Protein AF-A0A661JWL9-F1 (afdb_monomer_lite)

Foldseek 3Di:
DDPPVPCPVLLVVQLVVQLVVLEDAPVSCVVSPDPVCPDPVSVVVSVVVCVVSSGHYDNDPPD

Sequence (63 aa):
MSNKKTYSKEIQKLITMGKSKGYLTYDEINNALPDDITSPDDLEDVMDLFSEKDIQLIESEEE

Radius of gyration: 11.61 Å; chains: 1; bounding box: 23×19×43 Å

Secondary structure (DSSP, 8-state):
--------HHHHHHHHHHHHHSEEEHHHHHHT--TT--SHHHHHHHHHHHHTTT-EEES-S--

Structure (mmCIF, N/CA/C/O backbone):
data_AF-A0A661JWL9-F1
#
_entry.id   AF-A0A661JWL9-F1
#
loop_
_atom_site.group_PDB
_atom_site.id
_atom_site.type_symbol
_atom_site.label_atom_id
_atom_site.label_alt_id
_atom_site.label_comp_id
_atom_site.label_asym_id
_atom_site.label_entity_id
_atom_site.label_seq_id
_atom_site.pdbx_PDB_ins_code
_atom_site.Cartn_x
_atom_site.Cartn_y
_atom_site.Cartn_z
_atom_site.occupancy
_atom_site.B_iso_or_equiv
_atom_site.auth_seq_id
_atom_site.auth_comp_id
_atom_site.auth_asym_id
_atom_site.auth_atom_id
_atom_site.pdbx_PDB_model_num
ATOM 1 N N . MET A 1 1 ? 0.590 -4.020 -28.831 1.00 35.75 1 MET A N 1
ATOM 2 C CA . MET A 1 1 ? 0.456 -5.050 -27.782 1.00 35.75 1 MET A CA 1
ATOM 3 C C . MET A 1 1 ? 0.413 -4.312 -26.465 1.00 35.75 1 MET A C 1
ATOM 5 O O . MET A 1 1 ? 1.324 -3.544 -26.195 1.00 35.75 1 MET A O 1
ATOM 9 N N . SER A 1 2 ? -0.701 -4.418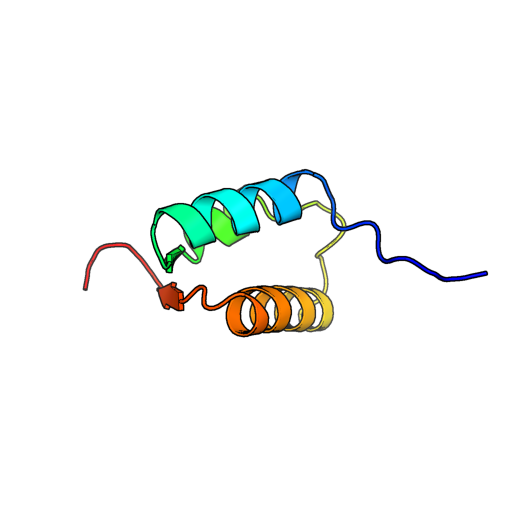 -25.748 1.00 41.81 2 SER A N 1
ATOM 10 C CA . SER A 1 2 ? -0.942 -3.681 -24.512 1.00 41.81 2 SER A CA 1
ATOM 11 C C . SER A 1 2 ? 0.093 -4.103 -23.479 1.00 41.81 2 SER A C 1
ATOM 13 O O . SER A 1 2 ? 0.057 -5.245 -23.022 1.00 41.81 2 SER A O 1
ATOM 15 N N . ASN A 1 3 ? 1.008 -3.198 -23.131 1.00 39.91 3 ASN A N 1
ATOM 16 C CA . ASN A 1 3 ? 1.890 -3.351 -21.981 1.00 39.91 3 ASN A CA 1
ATOM 17 C C . ASN A 1 3 ? 1.003 -3.231 -20.738 1.00 39.91 3 ASN A C 1
ATOM 19 O O . ASN A 1 3 ? 0.889 -2.183 -20.111 1.00 39.91 3 ASN A O 1
ATOM 23 N N . LYS A 1 4 ? 0.249 -4.294 -20.459 1.00 44.09 4 LYS A N 1
ATOM 24 C CA . LYS A 1 4 ? -0.486 -4.459 -19.219 1.00 44.09 4 LYS A CA 1
ATOM 25 C C . LYS A 1 4 ? 0.621 -4.597 -18.185 1.00 44.09 4 LYS A C 1
ATOM 27 O O . LYS A 1 4 ? 1.153 -5.699 -18.059 1.00 44.09 4 LYS A O 1
ATOM 32 N N . LYS A 1 5 ? 1.044 -3.472 -17.576 1.00 51.81 5 LYS A N 1
ATOM 33 C CA . LYS A 1 5 ? 1.921 -3.445 -16.395 1.00 51.81 5 LYS A CA 1
ATOM 34 C C . LYS A 1 5 ? 1.356 -4.541 -15.499 1.00 51.81 5 LYS A C 1
ATOM 36 O O . LYS A 1 5 ? 0.228 -4.440 -15.016 1.00 51.81 5 LYS A O 1
ATOM 41 N N . THR A 1 6 ? 2.022 -5.690 -15.487 1.00 52.25 6 THR A N 1
ATOM 42 C CA . THR A 1 6 ? 1.534 -6.848 -14.754 1.00 52.25 6 THR A CA 1
ATOM 43 C C . THR A 1 6 ? 1.932 -6.509 -13.346 1.00 52.25 6 THR A C 1
ATOM 45 O O . THR A 1 6 ? 3.065 -6.764 -12.971 1.00 52.25 6 THR A O 1
ATOM 48 N N . TYR A 1 7 ? 1.054 -5.798 -12.637 1.00 62.97 7 TYR A N 1
ATOM 49 C CA . TYR A 1 7 ? 1.266 -5.492 -11.234 1.00 62.97 7 TYR A CA 1
ATOM 50 C C . TYR A 1 7 ? 1.653 -6.804 -10.561 1.00 62.97 7 TYR A C 1
ATOM 52 O O . TYR A 1 7 ? 0.891 -7.778 -10.636 1.00 62.97 7 TYR A O 1
ATOM 60 N N . SER A 1 8 ? 2.872 -6.851 -10.020 1.00 71.75 8 SER A N 1
ATOM 61 C CA . SER A 1 8 ? 3.409 -8.050 -9.389 1.00 71.75 8 SER A CA 1
ATOM 62 C C . SER A 1 8 ? 2.417 -8.541 -8.342 1.00 71.75 8 SER A C 1
ATOM 64 O O . SER A 1 8 ? 1.605 -7.773 -7.810 1.00 71.7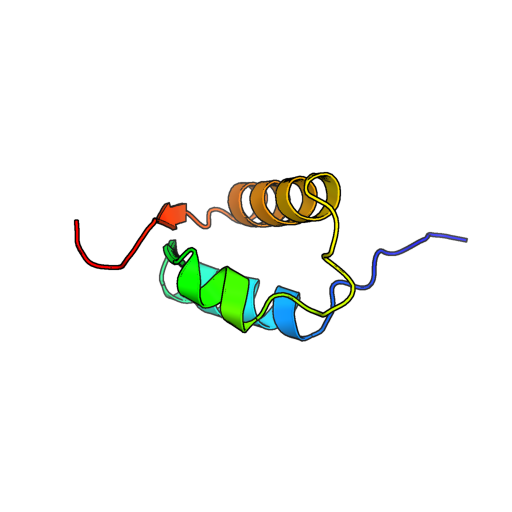5 8 SER A O 1
ATOM 66 N N . LYS A 1 9 ? 2.425 -9.847 -8.074 1.00 80.12 9 LYS A N 1
ATOM 67 C CA . LYS A 1 9 ? 1.467 -10.458 -7.139 1.00 80.12 9 LYS A CA 1
ATOM 68 C C . LYS A 1 9 ? 1.482 -9.745 -5.785 1.00 80.12 9 LYS A C 1
ATOM 70 O O . LYS A 1 9 ? 0.440 -9.654 -5.141 1.00 80.12 9 LYS A O 1
ATOM 75 N N . GLU A 1 10 ? 2.627 -9.197 -5.397 1.00 82.31 10 GLU A N 1
ATOM 76 C CA . GLU A 1 10 ? 2.801 -8.376 -4.210 1.00 82.31 10 GLU A CA 1
ATOM 77 C C . GLU A 1 10 ? 1.970 -7.082 -4.233 1.00 82.31 10 GLU A C 1
ATOM 79 O O . GLU A 1 10 ? 1.241 -6.834 -3.277 1.00 82.31 10 GLU A O 1
ATOM 84 N N . ILE A 1 11 ? 1.941 -6.327 -5.339 1.00 82.25 11 ILE A N 1
ATOM 85 C CA . ILE A 1 11 ? 1.089 -5.129 -5.467 1.00 82.25 11 ILE A CA 1
ATOM 86 C C . ILE A 1 11 ? -0.394 -5.505 -5.384 1.00 82.25 11 ILE A C 1
ATOM 88 O O . ILE A 1 11 ? -1.170 -4.855 -4.688 1.00 82.25 11 ILE A O 1
ATOM 92 N N . GLN A 1 12 ? -0.816 -6.592 -6.039 1.00 84.44 12 GLN A N 1
ATOM 93 C CA . GLN A 1 12 ? -2.202 -7.068 -5.916 1.00 84.44 12 GLN A CA 1
ATOM 94 C C . GLN A 1 12 ? -2.562 -7.450 -4.474 1.00 84.44 12 GLN A C 1
ATOM 96 O O . GLN A 1 12 ? -3.692 -7.219 -4.027 1.00 84.44 12 GLN A O 1
ATOM 101 N N . LYS A 1 13 ? -1.606 -8.028 -3.742 1.00 86.38 13 LYS A N 1
ATOM 102 C CA . LYS A 1 13 ? -1.765 -8.371 -2.331 1.00 86.38 13 LYS A CA 1
ATOM 103 C C . LYS A 1 13 ? -1.881 -7.112 -1.474 1.00 86.38 13 LYS A C 1
ATOM 105 O O . LYS A 1 13 ? -2.806 -7.051 -0.669 1.00 86.38 13 LYS A O 1
ATOM 110 N N . LEU A 1 14 ? -1.032 -6.110 -1.705 1.00 87.19 14 LEU A N 1
ATOM 111 C CA . LEU A 1 14 ? -1.112 -4.800 -1.058 1.00 87.19 14 LEU A CA 1
ATOM 112 C C . LEU A 1 14 ? -2.464 -4.144 -1.298 1.00 87.19 14 LEU A C 1
ATOM 114 O O . LEU A 1 14 ? -3.131 -3.788 -0.337 1.00 87.19 14 LEU A O 1
ATOM 118 N N . ILE A 1 15 ? -2.937 -4.086 -2.546 1.00 87.44 15 ILE A N 1
ATOM 119 C CA . ILE A 1 15 ? -4.266 -3.543 -2.853 1.00 87.44 15 ILE A CA 1
ATOM 120 C C . ILE A 1 15 ? -5.337 -4.292 -2.066 1.00 87.44 15 ILE A C 1
ATOM 122 O O . ILE A 1 15 ? -6.213 -3.665 -1.494 1.00 87.44 15 ILE A O 1
ATOM 126 N N . THR A 1 16 ? -5.285 -5.624 -2.014 1.00 89.19 16 THR A N 1
ATOM 127 C CA . THR A 1 16 ? -6.290 -6.425 -1.297 1.00 89.19 16 THR A CA 1
ATOM 128 C C . THR A 1 16 ? -6.258 -6.161 0.211 1.00 89.19 16 THR A C 1
ATOM 130 O O . THR A 1 16 ? -7.312 -5.997 0.825 1.00 89.19 16 THR A O 1
ATOM 133 N N . MET A 1 17 ? -5.062 -6.093 0.801 1.00 88.69 17 MET A N 1
ATOM 134 C CA . MET A 1 17 ? -4.866 -5.772 2.217 1.00 88.69 17 MET A CA 1
ATOM 135 C C . MET A 1 17 ? -5.343 -4.352 2.528 1.00 88.69 17 MET A C 1
ATOM 137 O O . MET A 1 17 ? -6.183 -4.170 3.408 1.00 88.69 17 MET A O 1
ATOM 141 N N . GLY A 1 18 ? -4.893 -3.380 1.737 1.00 89.50 18 GLY A N 1
ATOM 142 C CA . GLY A 1 18 ? -5.252 -1.975 1.850 1.00 89.50 18 GLY A CA 1
ATOM 143 C C . GLY A 1 18 ? -6.741 -1.735 1.676 1.00 89.50 18 GLY A C 1
ATOM 144 O O . GLY A 1 18 ? -7.337 -1.021 2.467 1.00 89.50 18 GLY A O 1
ATOM 145 N N . LYS A 1 19 ? -7.397 -2.414 0.729 1.00 88.62 19 LYS A N 1
ATOM 146 C CA . LYS A 1 19 ? -8.858 -2.339 0.579 1.00 88.62 19 LYS A CA 1
ATOM 147 C C . LYS A 1 19 ? -9.613 -2.934 1.760 1.00 88.62 19 LYS A C 1
ATOM 149 O O . LYS A 1 19 ? -10.717 -2.493 2.056 1.00 88.62 19 LYS A O 1
ATOM 154 N N . SER A 1 20 ? -9.062 -3.972 2.389 1.00 89.75 20 SER A N 1
ATOM 155 C CA . SER A 1 20 ? -9.692 -4.610 3.545 1.00 89.75 20 SER A CA 1
ATOM 156 C C . SER A 1 20 ? -9.548 -3.773 4.815 1.00 89.75 20 SER A C 1
ATOM 158 O O . SER A 1 20 ? -10.457 -3.792 5.640 1.00 89.75 20 SER A O 1
ATOM 160 N N . LYS A 1 21 ? -8.413 -3.085 4.988 1.00 89.25 21 LYS A N 1
ATOM 161 C CA . LYS A 1 21 ? -8.137 -2.208 6.135 1.00 89.25 21 LYS A CA 1
ATOM 162 C C . LYS A 1 21 ? -8.664 -0.779 5.937 1.00 89.25 21 LYS A C 1
ATOM 164 O O . LYS A 1 21 ? -9.012 -0.122 6.909 1.00 89.25 21 LYS A O 1
ATOM 169 N N . GLY A 1 22 ? -8.722 -0.310 4.692 1.00 87.50 22 GLY A N 1
ATOM 170 C CA . GLY A 1 22 ? -8.917 1.094 4.309 1.00 87.50 22 GLY A CA 1
ATOM 171 C C . GLY A 1 22 ? -7.610 1.892 4.191 1.00 87.50 22 GLY A C 1
ATOM 172 O O . GLY A 1 22 ? -7.627 3.022 3.711 1.00 87.50 22 GLY A O 1
ATOM 173 N N . TYR A 1 23 ? -6.478 1.310 4.598 1.00 90.19 23 TYR A N 1
ATOM 174 C CA . TYR A 1 23 ? -5.166 1.949 4.571 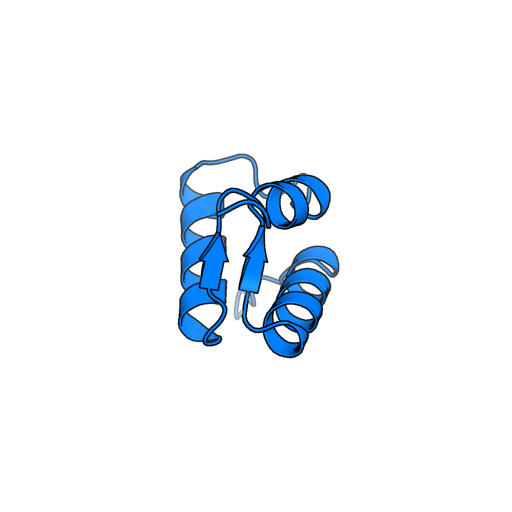1.00 90.19 23 TYR A C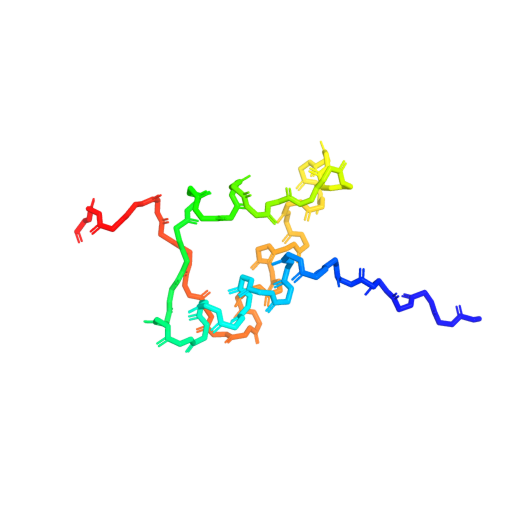A 1
ATOM 175 C C . TYR A 1 23 ? -4.026 0.928 4.426 1.00 90.19 23 TYR A C 1
ATOM 177 O O . TYR A 1 23 ? -4.215 -0.265 4.675 1.00 90.19 23 TYR A O 1
ATOM 185 N N . LEU A 1 24 ? -2.847 1.408 4.038 1.00 89.00 24 LEU A N 1
ATOM 186 C CA . LEU A 1 24 ? -1.572 0.693 4.036 1.00 89.00 24 LEU A CA 1
ATOM 187 C C . LEU A 1 24 ? -0.508 1.540 4.722 1.00 89.00 24 LEU A C 1
ATOM 189 O O . LEU A 1 24 ? -0.490 2.762 4.560 1.00 89.00 24 LEU A O 1
ATOM 193 N N . THR A 1 25 ? 0.399 0.887 5.443 1.00 89.94 25 THR A N 1
ATOM 194 C CA . THR A 1 25 ? 1.567 1.579 5.994 1.00 89.94 25 THR A CA 1
ATOM 195 C C . THR A 1 25 ? 2.711 1.646 4.983 1.00 89.94 25 THR A C 1
ATOM 197 O O . THR A 1 25 ? 2.834 0.770 4.118 1.00 89.94 25 THR A O 1
ATOM 200 N N . TYR A 1 26 ? 3.593 2.645 5.095 1.00 85.00 26 TYR A N 1
ATOM 201 C CA . TYR A 1 26 ? 4.815 2.676 4.274 1.00 85.00 26 TYR A CA 1
ATOM 202 C C . TYR A 1 26 ? 5.676 1.433 4.518 1.00 85.00 26 TYR A C 1
ATOM 204 O O . TYR A 1 26 ? 6.291 0.930 3.582 1.00 85.00 26 TYR A O 1
ATOM 212 N N . ASP A 1 27 ? 5.670 0.885 5.735 1.00 86.19 27 ASP A N 1
ATOM 213 C CA . ASP A 1 27 ? 6.306 -0.398 6.039 1.00 86.19 27 ASP A CA 1
ATOM 214 C C . ASP A 1 27 ? 5.693 -1.563 5.257 1.00 86.19 27 ASP A C 1
ATOM 216 O O . ASP A 1 27 ? 6.428 -2.369 4.688 1.00 86.19 27 ASP A O 1
ATOM 220 N N . GLU A 1 28 ? 4.363 -1.678 5.199 1.00 85.69 28 GLU A N 1
ATOM 221 C CA . GLU A 1 28 ? 3.696 -2.737 4.432 1.00 85.69 28 GLU A CA 1
ATOM 222 C C . GLU A 1 28 ? 4.049 -2.637 2.950 1.00 85.69 28 GLU A C 1
ATOM 224 O O . GLU A 1 28 ? 4.377 -3.647 2.323 1.00 85.69 28 GLU A O 1
ATOM 229 N N . ILE A 1 29 ? 4.031 -1.416 2.416 1.00 83.06 29 ILE A N 1
ATOM 230 C CA . ILE A 1 29 ? 4.388 -1.119 1.031 1.00 83.06 29 ILE A CA 1
ATOM 231 C C . ILE A 1 29 ? 5.847 -1.485 0.777 1.00 83.06 29 ILE A C 1
ATOM 233 O O . ILE A 1 29 ? 6.100 -2.261 -0.133 1.00 83.06 29 ILE A O 1
ATOM 237 N N . ASN A 1 30 ? 6.787 -1.033 1.610 1.00 82.25 30 ASN A N 1
ATOM 238 C CA . ASN A 1 30 ? 8.212 -1.349 1.476 1.00 82.25 30 ASN A CA 1
ATOM 239 C C . ASN A 1 30 ? 8.505 -2.854 1.599 1.00 82.25 30 ASN A C 1
ATOM 241 O O . ASN A 1 30 ? 9.367 -3.364 0.891 1.00 82.25 30 ASN A O 1
ATOM 245 N N . ASN A 1 31 ? 7.788 -3.587 2.457 1.00 83.44 31 ASN A N 1
ATOM 246 C CA . ASN A 1 31 ? 7.973 -5.037 2.623 1.00 83.44 31 ASN A CA 1
ATOM 247 C C . ASN A 1 31 ? 7.394 -5.863 1.468 1.00 83.44 31 ASN A C 1
ATOM 249 O O . ASN A 1 31 ? 7.818 -6.997 1.245 1.00 83.44 31 ASN A O 1
ATOM 253 N N . ALA A 1 32 ? 6.386 -5.337 0.776 1.00 81.12 32 ALA A N 1
ATOM 254 C CA . ALA A 1 32 ? 5.758 -5.979 -0.372 1.00 81.12 32 ALA A CA 1
ATOM 255 C C . ALA A 1 32 ? 6.067 -5.249 -1.688 1.00 81.12 32 ALA A C 1
ATOM 257 O O . ALA A 1 32 ? 5.430 -5.515 -2.708 1.00 81.12 32 ALA A O 1
ATOM 258 N N . LEU A 1 33 ? 7.039 -4.340 -1.684 1.00 78.25 33 LEU A N 1
ATOM 259 C CA . LEU A 1 33 ? 7.548 -3.719 -2.892 1.00 78.25 33 LEU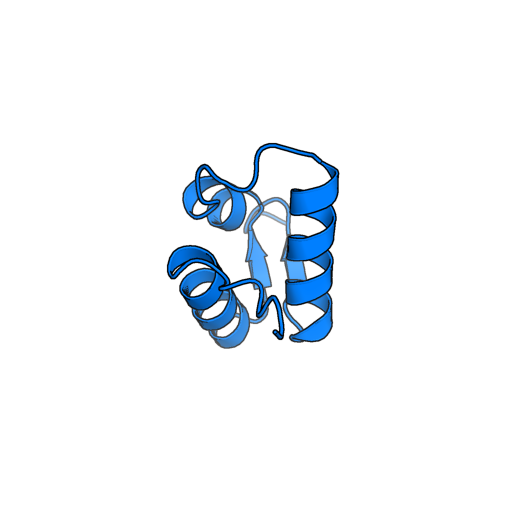 A CA 1
ATOM 260 C C . LEU A 1 33 ? 8.347 -4.794 -3.640 1.00 78.25 33 LEU A C 1
ATOM 262 O O . LEU A 1 33 ? 9.277 -5.362 -3.064 1.00 78.25 33 LEU A O 1
ATOM 266 N N . PRO A 1 34 ? 7.994 -5.124 -4.890 1.00 72.81 34 PRO A N 1
ATOM 267 C CA . PRO A 1 34 ? 8.796 -6.050 -5.674 1.00 72.81 34 PRO A CA 1
ATOM 268 C C . PRO A 1 34 ? 10.118 -5.382 -6.078 1.00 72.81 34 PRO A C 1
ATOM 270 O O . PRO A 1 34 ? 10.159 -4.168 -6.278 1.00 72.81 34 PRO A O 1
ATOM 273 N N . ASP A 1 35 ? 11.165 -6.183 -6.299 1.00 70.94 35 ASP A N 1
ATOM 274 C CA . ASP A 1 35 ? 12.487 -5.729 -6.773 1.00 70.94 35 ASP A CA 1
ATOM 275 C C . ASP A 1 35 ? 12.460 -4.990 -8.129 1.00 70.94 35 ASP A C 1
ATOM 277 O O . ASP A 1 35 ? 13.484 -4.482 -8.572 1.00 70.94 35 ASP A O 1
ATOM 281 N N . ASP A 1 36 ? 11.316 -4.938 -8.814 1.00 70.88 36 ASP A N 1
ATOM 282 C CA . ASP A 1 36 ? 11.110 -4.129 -10.019 1.00 70.88 36 ASP A CA 1
ATOM 283 C C . ASP A 1 36 ? 10.854 -2.641 -9.700 1.00 70.88 36 ASP A C 1
ATOM 285 O O . ASP A 1 36 ? 11.182 -1.780 -10.514 1.00 70.88 36 ASP A O 1
ATOM 289 N N . ILE A 1 37 ? 10.309 -2.315 -8.520 1.00 74.81 37 ILE A N 1
ATOM 290 C CA . ILE A 1 37 ? 10.078 -0.931 -8.075 1.00 74.81 37 ILE A CA 1
ATOM 291 C C . ILE A 1 37 ? 11.373 -0.431 -7.428 1.00 74.81 37 ILE A C 1
ATOM 293 O O . ILE A 1 37 ? 11.571 -0.505 -6.217 1.00 74.81 37 ILE A O 1
ATOM 297 N N . THR A 1 38 ? 12.297 0.035 -8.262 1.00 73.31 38 THR A N 1
ATOM 298 C CA . THR A 1 38 ? 13.618 0.522 -7.817 1.00 73.31 38 THR A CA 1
ATOM 299 C C . THR A 1 38 ? 13.800 2.017 -8.031 1.00 73.31 38 THR A C 1
ATOM 301 O O . THR A 1 38 ? 14.723 2.605 -7.465 1.00 73.31 38 THR A O 1
ATOM 304 N N . SER A 1 39 ? 12.920 2.635 -8.825 1.00 82.31 39 SER A N 1
ATOM 305 C CA . SER A 1 39 ? 12.931 4.066 -9.100 1.00 82.31 39 SER A CA 1
ATOM 306 C C . SER A 1 39 ? 11.869 4.802 -8.276 1.00 82.31 39 SER A C 1
ATOM 308 O O . SER A 1 39 ? 10.780 4.264 -8.063 1.00 82.31 39 SER A O 1
ATOM 310 N N . PRO A 1 40 ? 12.126 6.052 -7.856 1.00 80.88 40 PRO A N 1
ATOM 311 C CA . PRO A 1 40 ? 11.096 6.911 -7.273 1.00 80.88 40 PRO A CA 1
ATOM 312 C C . PRO A 1 40 ? 9.860 7.099 -8.173 1.00 80.88 40 PRO A C 1
ATOM 314 O O . PRO A 1 40 ? 8.758 7.132 -7.639 1.00 80.88 40 PRO A O 1
ATOM 317 N N . ASP A 1 41 ? 10.004 7.144 -9.505 1.00 84.94 41 ASP A N 1
ATOM 318 C CA . ASP A 1 41 ? 8.855 7.200 -10.432 1.00 84.94 41 ASP A CA 1
ATOM 319 C C . ASP A 1 41 ? 7.923 5.982 -10.290 1.00 84.94 41 ASP A C 1
ATOM 321 O O . ASP A 1 41 ? 6.700 6.107 -10.318 1.00 84.94 41 ASP A O 1
ATOM 325 N N . ASP A 1 42 ? 8.496 4.790 -10.101 1.00 81.88 42 ASP A N 1
ATOM 326 C CA . ASP A 1 42 ? 7.714 3.565 -9.925 1.00 81.88 42 ASP A CA 1
ATOM 327 C C . ASP A 1 42 ? 6.988 3.561 -8.570 1.00 81.88 42 ASP A C 1
ATOM 329 O O . ASP A 1 42 ? 5.882 3.028 -8.448 1.00 81.88 42 ASP A O 1
ATOM 333 N N . LEU A 1 43 ? 7.601 4.163 -7.544 1.00 81.12 43 LEU A N 1
ATOM 334 C CA . LEU A 1 43 ? 6.968 4.363 -6.243 1.00 81.12 43 LEU A CA 1
ATOM 335 C C . LEU A 1 43 ? 5.756 5.297 -6.372 1.00 81.12 43 LEU A C 1
ATOM 337 O O . LEU A 1 43 ? 4.697 4.981 -5.832 1.00 81.12 43 LEU A O 1
ATOM 341 N N . GLU A 1 44 ? 5.891 6.401 -7.114 1.00 84.38 44 GLU A N 1
ATOM 342 C CA . GLU A 1 44 ? 4.7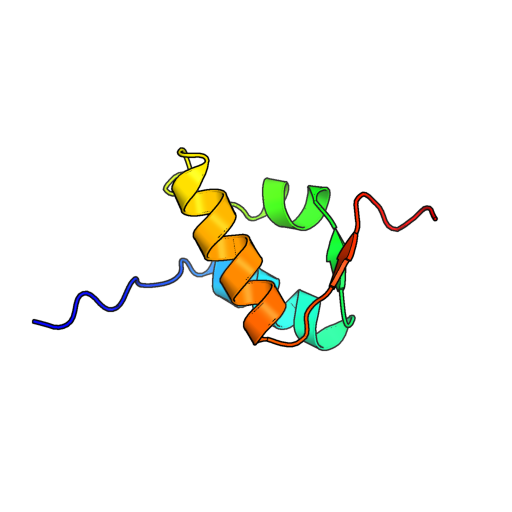89 7.323 -7.427 1.00 84.38 44 GLU A CA 1
ATOM 343 C C . GLU A 1 44 ? 3.636 6.601 -8.137 1.00 84.38 44 GLU A C 1
ATOM 345 O O . GLU A 1 44 ? 2.504 6.658 -7.659 1.00 84.38 44 GLU A O 1
ATOM 350 N N . ASP A 1 45 ? 3.923 5.822 -9.188 1.00 84.50 45 ASP A N 1
ATOM 351 C CA . ASP A 1 45 ? 2.930 4.998 -9.901 1.00 84.50 45 ASP A CA 1
ATOM 352 C C . ASP A 1 45 ? 2.148 4.065 -8.948 1.00 84.50 45 ASP A C 1
ATOM 354 O O . ASP A 1 45 ? 0.947 3.826 -9.116 1.00 84.50 45 ASP A O 1
ATOM 358 N N . VAL A 1 46 ? 2.831 3.486 -7.956 1.00 80.81 46 VAL A N 1
ATOM 359 C CA . VAL A 1 46 ? 2.232 2.585 -6.962 1.00 80.81 46 VAL A CA 1
ATOM 360 C C . VAL A 1 46 ? 1.394 3.357 -5.939 1.00 80.81 46 VAL A C 1
ATOM 362 O O . VAL A 1 46 ? 0.308 2.899 -5.576 1.00 80.81 46 VAL A O 1
ATOM 365 N N . MET A 1 47 ? 1.849 4.528 -5.495 1.00 83.25 47 MET A N 1
ATOM 366 C CA . MET A 1 47 ? 1.083 5.388 -4.590 1.00 83.25 47 MET A CA 1
ATOM 367 C C . MET A 1 47 ? -0.189 5.922 -5.249 1.00 83.25 47 MET A C 1
ATOM 369 O O . MET A 1 47 ? -1.261 5.858 -4.641 1.00 83.25 47 MET A O 1
ATOM 373 N N . ASP A 1 48 ? -0.099 6.353 -6.505 1.00 86.25 48 ASP A N 1
ATOM 374 C CA . ASP A 1 48 ? -1.253 6.761 -7.305 1.00 86.25 48 ASP A CA 1
ATOM 375 C C . ASP A 1 48 ? -2.250 5.611 -7.449 1.00 86.25 48 ASP A C 1
ATOM 377 O O . ASP A 1 48 ? -3.449 5.794 -7.233 1.00 86.25 48 ASP A O 1
ATOM 381 N N . LEU A 1 49 ? -1.764 4.392 -7.700 1.00 85.38 49 LEU A N 1
ATOM 382 C CA . LEU A 1 49 ? -2.614 3.206 -7.779 1.00 85.38 49 LEU A CA 1
ATOM 383 C C . LEU A 1 49 ? -3.376 2.940 -6.473 1.00 85.38 49 LEU A C 1
ATOM 385 O O . LEU A 1 49 ? -4.530 2.512 -6.522 1.00 85.38 49 LEU A O 1
ATOM 389 N N . PHE A 1 50 ? -2.759 3.148 -5.308 1.00 86.94 50 PHE A N 1
ATOM 390 C CA . PHE A 1 50 ? -3.444 3.000 -4.021 1.00 86.94 50 PHE A CA 1
ATOM 391 C C . PHE A 1 50 ? -4.482 4.104 -3.802 1.00 86.94 50 PHE A C 1
ATOM 393 O O . PHE A 1 50 ? -5.616 3.797 -3.423 1.00 86.94 50 PHE A O 1
ATOM 400 N N . SER A 1 51 ? -4.139 5.348 -4.140 1.00 86.06 51 SER A N 1
ATOM 401 C CA . SER A 1 51 ? -5.053 6.494 -4.101 1.00 86.06 51 SER A CA 1
ATOM 402 C C . SER A 1 51 ? -6.288 6.270 -4.990 1.00 86.06 51 SER A C 1
ATOM 404 O O . SER A 1 51 ? -7.422 6.416 -4.535 1.00 86.06 51 SER A O 1
ATOM 406 N N . GLU A 1 52 ? -6.103 5.764 -6.216 1.00 89.06 52 GLU A N 1
ATOM 407 C CA . GLU A 1 52 ? -7.188 5.380 -7.137 1.00 89.06 52 GLU A CA 1
ATOM 408 C C . GLU A 1 52 ? -8.079 4.237 -6.617 1.00 89.06 52 GLU A C 1
ATOM 410 O O . GLU A 1 52 ? -9.172 3.996 -7.140 1.00 89.06 52 GLU A O 1
ATOM 415 N N . LYS A 1 53 ? -7.604 3.463 -5.637 1.00 87.00 53 LYS A N 1
ATOM 416 C CA . LYS A 1 53 ? -8.339 2.344 -5.030 1.00 87.00 53 LYS A CA 1
ATOM 417 C C . LYS A 1 53 ? -9.001 2.710 -3.704 1.00 87.00 53 LYS A C 1
ATOM 419 O O . LYS A 1 53 ? -9.513 1.788 -3.063 1.00 87.00 53 LYS A O 1
ATOM 424 N N . ASP A 1 54 ? -9.016 3.994 -3.339 1.00 88.00 54 ASP A N 1
ATOM 425 C CA . ASP A 1 54 ? -9.489 4.502 -2.045 1.00 88.00 54 ASP A CA 1
ATOM 426 C C . ASP A 1 54 ? -8.719 3.882 -0.864 1.00 88.00 54 ASP A C 1
ATOM 428 O O . ASP A 1 54 ? -9.295 3.533 0.166 1.00 88.00 54 ASP A O 1
ATOM 432 N N . ILE A 1 55 ? -7.407 3.691 -1.024 1.00 90.75 55 ILE A N 1
ATOM 433 C CA . ILE A 1 55 ? -6.528 3.168 0.026 1.00 90.75 55 ILE A CA 1
ATOM 434 C C . ILE A 1 55 ? -5.673 4.322 0.545 1.00 90.75 55 ILE A C 1
ATOM 436 O O . ILE A 1 55 ? -4.913 4.923 -0.212 1.00 90.75 55 ILE A O 1
ATOM 440 N N . GLN A 1 56 ? -5.777 4.622 1.840 1.00 88.06 56 GLN A N 1
ATOM 441 C CA . GLN A 1 56 ? -4.948 5.653 2.465 1.00 88.06 56 GLN A CA 1
ATOM 442 C C . GLN A 1 56 ? -3.539 5.134 2.750 1.00 88.06 56 GLN A C 1
ATOM 444 O O . GLN A 1 56 ? -3.373 4.002 3.193 1.00 88.06 56 GLN A O 1
ATOM 449 N N . LEU A 1 57 ? -2.524 5.966 2.534 1.00 86.56 57 LEU A N 1
ATOM 450 C CA . LEU A 1 57 ? -1.151 5.651 2.919 1.00 86.56 57 LEU A CA 1
ATOM 451 C C . LEU A 1 57 ? -0.813 6.393 4.209 1.00 86.56 57 LEU A C 1
ATOM 453 O O . LEU A 1 57 ? -0.921 7.618 4.251 1.00 86.56 57 LEU A O 1
ATOM 457 N N . ILE A 1 58 ? -0.431 5.657 5.248 1.00 87.12 58 ILE A N 1
ATOM 458 C CA . ILE A 1 58 ? -0.040 6.207 6.555 1.00 87.12 58 ILE A CA 1
ATOM 459 C C . ILE A 1 58 ? 1.404 5.816 6.861 1.00 87.12 58 ILE A C 1
ATOM 461 O O . ILE A 1 58 ? 1.805 4.715 6.497 1.00 87.12 58 ILE A O 1
ATOM 465 N N . GLU A 1 59 ? 2.195 6.679 7.510 1.00 81.44 59 GLU A N 1
ATOM 466 C CA . GLU A 1 59 ? 3.593 6.361 7.874 1.00 81.44 59 GLU A CA 1
ATOM 467 C C . GLU A 1 59 ? 3.674 5.066 8.688 1.00 81.44 59 GLU A C 1
ATOM 469 O O . GLU A 1 59 ? 4.345 4.126 8.259 1.00 81.44 59 GLU A O 1
ATOM 474 N N . SER A 1 60 ? 2.874 4.968 9.750 1.00 75.00 60 SER A N 1
ATOM 475 C CA . SER A 1 60 ? 2.743 3.797 10.621 1.00 75.00 60 SER A CA 1
ATOM 476 C C . SER A 1 60 ? 1.345 3.769 11.252 1.00 75.00 60 SER A C 1
ATOM 478 O O . SER A 1 60 ? 0.674 4.793 11.291 1.00 75.00 60 SER A O 1
ATOM 480 N N . GLU A 1 61 ? 0.904 2.623 11.793 1.00 66.62 61 GLU A N 1
ATOM 481 C CA . GLU A 1 61 ? -0.356 2.512 12.574 1.00 66.62 61 GLU A CA 1
ATOM 482 C C . GLU A 1 61 ? -0.364 3.373 13.862 1.00 66.62 61 GLU A C 1
ATOM 484 O O . GLU A 1 61 ? -1.382 3.451 14.546 1.00 66.62 61 GLU A O 1
ATOM 489 N N . GLU A 1 62 ? 0.755 4.022 14.194 1.00 58.56 62 GLU A N 1
ATOM 490 C CA . GLU A 1 62 ? 0.904 4.943 15.321 1.00 58.56 62 GLU A CA 1
ATOM 491 C C . GLU A 1 62 ? 0.774 6.409 14.866 1.00 58.56 62 GLU A C 1
ATOM 493 O O . GLU A 1 62 ? 1.777 7.105 14.726 1.00 58.56 62 GLU A O 1
ATOM 498 N N . GLU A 1 63 ? -0.464 6.881 14.677 1.00 47.31 63 GLU A N 1
ATOM 499 C CA . GLU A 1 63 ? -0.865 8.288 14.890 1.00 47.31 63 GLU A CA 1
ATOM 500 C C . GLU A 1 63 ? -2.299 8.384 15.439 1.00 47.31 63 GLU A C 1
ATOM 502 O O . GLU A 1 63 ? -3.215 7.745 14.869 1.00 47.31 63 GLU A O 1
#

pLDDT: mean 78.48, std 13.78, range [35.75, 90.75]